Protein AF-A0A1V5AXB3-F1 (afdb_monomer)

Foldseek 3Di:
DKDFQQVQAFLPCQLCVFDPPNQWDWDAPPQKIKIKGHDDPDPDCNSCVRGPRNRMDDDDDDPPDDIDMDMFGFAAAPPPGDGAGGPSNLVVVVVVDDPVVLQDPVGDRLSSHHPVVSVVVVVVVVCCVVPVPCPPPDVVSVVVVVCVVVVPDPVNVVVVVVVVVVVPDDD

Solvent-accessible surface area (backbone atoms only — not comparable to full-atom values): 10290 Å² total; per-residue (Å²): 41,76,46,74,44,76,90,48,51,39,84,80,56,50,37,50,79,57,42,89,82,60,44,45,46,78,49,79,57,100,54,29,39,36,42,36,39,50,88,45,89,56,97,71,58,57,40,38,76,49,34,93,64,61,23,40,43,84,43,80,83,62,92,80,67,77,69,50,73,51,73,43,61,39,45,54,15,80,83,81,56,51,59,73,45,34,60,60,40,53,52,53,51,59,75,73,47,61,77,72,76,42,39,48,101,82,70,46,59,55,82,58,39,38,76,65,60,51,51,51,54,51,51,53,53,52,45,58,69,74,45,68,69,81,49,90,82,39,66,66,60,56,49,52,52,55,35,56,77,66,69,61,54,75,83,63,51,59,59,54,53,54,52,51,64,73,64,69,71,86,127

Sequence (171 aa):
MIRVDTSLCLGCQSCFNVCPGQNIIRNETDGRITVHWKRCKEECDLCVKMCPAGAITLVPWDEIEPEWEISFDLVACKICGSRYATEPMLKKIESSLPAEIQKDSTGLEWIRICPVCRRNIEAESLAKLILPGRRKNDWRCSWHFLAGKRGLYPGRMRLLYNLIIFAGMRI

pLDDT: mean 80.24, std 18.25, range [38.56, 96.5]

Mean predicted aligned error: 12.8 Å

Secondary structure (DSSP, 8-state):
-EEE-TTT----SHHHHT-TT--EEEEEETTEEEEEE----S---HHHHT-TT--EEE----SSPPPEEEEEEEEEPTTT--EEEEHHHHHHHHHHS-TTTSB-TT--BGGGS-HHHHHHHHHHHHHHHHS----TT-HHHHHHHHHHHTT--HHHHHHHHHHHHHTT---

Radius of gyration: 29.69 Å; Cα contacts (8 Å, |Δi|>4): 190; chains: 1; bounding box: 56×32×87 Å

Nearest PDB structures (foldseek):
  7z0t-assembly1_F  TM=8.365E-01  e=2.243E-09  Escherichia coli K-12
  7z0s-assembly1_F  TM=8.188E-01  e=1.712E-08  Escherichia coli K-12

Structure (mmCIF, N/CA/C/O backbone):
data_AF-A0A1V5AXB3-F1
#
_entry.id   AF-A0A1V5AXB3-F1
#
loop_
_atom_site.group_PDB
_atom_site.id
_atom_site.type_symbol
_atom_site.label_atom_id
_atom_site.label_alt_id
_atom_site.label_comp_id
_atom_site.label_asym_id
_atom_site.label_entity_id
_atom_site.label_seq_id
_atom_site.pdbx_PDB_ins_code
_atom_site.Cartn_x
_atom_site.Cartn_y
_atom_site.Cartn_z
_atom_site.occupancy
_atom_site.B_iso_or_equiv
_atom_site.auth_seq_id
_atom_site.auth_comp_id
_atom_site.auth_asym_id
_atom_site.auth_atom_id
_atom_site.pdbx_PDB_model_num
ATOM 1 N N . MET A 1 1 ? 15.364 -5.842 -17.925 1.00 85.81 1 MET A N 1
ATOM 2 C CA . MET A 1 1 ? 14.675 -4.551 -17.687 1.00 85.81 1 MET A CA 1
ATOM 3 C C . MET A 1 1 ? 13.241 -4.821 -17.251 1.00 85.81 1 MET A C 1
ATOM 5 O O . MET A 1 1 ? 12.746 -5.912 -17.501 1.00 85.81 1 MET A O 1
ATOM 9 N N . ILE A 1 2 ? 12.581 -3.874 -16.584 1.00 89.44 2 ILE A N 1
ATOM 10 C CA . ILE A 1 2 ? 11.186 -4.024 -16.153 1.00 89.44 2 ILE A CA 1
ATOM 11 C C . ILE A 1 2 ? 10.257 -3.137 -16.977 1.00 89.44 2 ILE A C 1
ATOM 13 O O . ILE A 1 2 ? 10.604 -2.000 -17.284 1.00 89.44 2 ILE A O 1
ATOM 17 N N . ARG A 1 3 ? 9.071 -3.652 -17.294 1.00 91.50 3 ARG A N 1
ATOM 18 C CA . ARG A 1 3 ? 7.955 -2.890 -17.856 1.00 91.50 3 ARG A CA 1
ATOM 19 C C . ARG A 1 3 ? 6.794 -2.919 -16.874 1.00 91.50 3 ARG A C 1
ATOM 21 O O . ARG A 1 3 ? 6.480 -3.978 -16.323 1.00 91.50 3 ARG A O 1
ATOM 28 N N . VAL A 1 4 ? 6.182 -1.762 -16.646 1.00 93.38 4 VAL A N 1
ATOM 29 C CA . VAL A 1 4 ? 5.113 -1.588 -15.659 1.00 93.38 4 VAL A CA 1
ATOM 30 C C . VAL A 1 4 ? 3.797 -1.304 -16.368 1.00 93.38 4 VAL A C 1
ATOM 32 O O . VAL A 1 4 ? 3.681 -0.341 -17.116 1.00 93.38 4 VAL A O 1
ATOM 35 N N . ASP A 1 5 ? 2.789 -2.124 -16.096 1.00 95.00 5 ASP A N 1
ATOM 36 C CA . ASP A 1 5 ? 1.406 -1.839 -16.448 1.00 95.00 5 ASP A CA 1
ATOM 37 C C . ASP A 1 5 ? 0.783 -0.950 -15.363 1.00 95.00 5 ASP A C 1
ATOM 39 O O . ASP A 1 5 ? 0.506 -1.374 -14.234 1.00 95.00 5 ASP A O 1
ATOM 43 N N . THR A 1 6 ? 0.577 0.317 -15.709 1.00 92.50 6 THR A N 1
ATOM 44 C CA . THR A 1 6 ? 0.017 1.331 -14.810 1.00 92.50 6 THR A CA 1
ATOM 45 C C . THR A 1 6 ? -1.432 1.044 -14.423 1.00 92.50 6 THR A C 1
ATOM 47 O O . THR A 1 6 ? -1.855 1.461 -13.346 1.00 92.50 6 THR A O 1
ATOM 50 N N . SER A 1 7 ? -2.181 0.298 -15.240 1.00 93.50 7 SER A N 1
ATOM 51 C CA . SER A 1 7 ? -3.592 -0.014 -14.988 1.00 93.50 7 SER A CA 1
ATOM 52 C C . SER A 1 7 ? -3.786 -1.078 -13.904 1.00 93.50 7 SER A C 1
ATOM 54 O O . SER A 1 7 ? -4.769 -1.046 -13.163 1.00 93.50 7 SER A O 1
ATOM 56 N N . LEU A 1 8 ? -2.824 -1.996 -13.771 1.00 95.44 8 LEU A N 1
ATOM 57 C CA . LEU A 1 8 ? -2.852 -3.080 -12.786 1.00 95.44 8 LEU A CA 1
ATOM 58 C C . LEU A 1 8 ? -2.159 -2.705 -11.472 1.00 95.44 8 LEU A C 1
ATOM 60 O O . LEU A 1 8 ? -2.345 -3.368 -10.448 1.00 95.44 8 LEU A O 1
ATOM 64 N N . CYS A 1 9 ? -1.323 -1.668 -11.476 1.00 95.69 9 CYS A N 1
ATOM 65 C CA . CYS A 1 9 ? -0.523 -1.307 -10.317 1.00 95.69 9 CYS A CA 1
ATOM 66 C C . CYS A 1 9 ? -1.397 -0.861 -9.130 1.00 95.69 9 CYS A C 1
ATOM 68 O O . CYS A 1 9 ? -2.232 0.032 -9.237 1.00 95.69 9 CYS A O 1
ATOM 70 N N . LEU A 1 10 ? -1.168 -1.465 -7.957 1.00 95.50 10 LEU A N 1
ATOM 71 C CA . LEU A 1 10 ? -1.910 -1.136 -6.731 1.00 95.50 10 LEU A CA 1
ATOM 72 C C . LEU A 1 10 ? -1.258 -0.021 -5.902 1.00 95.50 10 LEU A C 1
ATOM 74 O O . LEU A 1 10 ? -1.873 0.468 -4.962 1.00 95.50 10 LEU A O 1
ATOM 78 N N . GLY A 1 11 ? 0.010 0.322 -6.151 1.00 94.19 11 GLY A N 1
ATOM 79 C CA . GLY A 1 11 ? 0.769 1.229 -5.275 1.00 94.19 11 GLY A CA 1
ATOM 80 C C . GLY A 1 11 ? 1.126 0.641 -3.895 1.00 94.19 11 GLY A C 1
ATOM 81 O O . GLY A 1 11 ? 1.365 1.384 -2.948 1.00 94.19 11 GLY A O 1
ATOM 82 N N . CYS A 1 12 ? 1.180 -0.692 -3.767 1.00 92.94 12 CYS A N 1
ATOM 83 C CA . CYS A 1 12 ? 1.325 -1.425 -2.495 1.00 92.94 12 CYS A CA 1
ATOM 84 C C . CYS A 1 12 ? 2.755 -1.525 -1.914 1.00 92.94 12 CYS A C 1
ATOM 86 O O . CYS A 1 12 ? 2.949 -2.195 -0.906 1.00 92.94 12 CYS A O 1
ATOM 88 N N . GLN A 1 13 ? 3.763 -0.899 -2.536 1.00 93.75 13 GLN A N 1
ATOM 89 C CA . GLN A 1 13 ? 5.176 -0.901 -2.099 1.00 93.75 13 GLN A CA 1
ATOM 90 C C . GLN A 1 13 ? 5.918 -2.260 -2.146 1.00 93.75 13 GLN A C 1
ATOM 92 O O . GLN A 1 13 ? 7.130 -2.286 -1.947 1.00 93.75 13 GLN A O 1
ATOM 97 N N . SER A 1 14 ? 5.275 -3.380 -2.499 1.00 95.31 14 SER A N 1
ATOM 98 C CA . SER A 1 14 ? 5.934 -4.701 -2.511 1.00 95.31 14 SER A CA 1
ATOM 99 C C . SER A 1 14 ? 7.216 -4.749 -3.347 1.00 95.31 14 SER A C 1
ATOM 101 O O . SER A 1 14 ? 8.222 -5.275 -2.885 1.00 95.31 14 SER A O 1
ATOM 103 N N . CYS A 1 15 ? 7.212 -4.160 -4.548 1.00 95.31 15 CYS A N 1
ATOM 104 C CA . CYS A 1 15 ? 8.389 -4.131 -5.420 1.00 95.31 15 CYS A CA 1
ATOM 105 C C . CYS A 1 15 ? 9.532 -3.271 -4.855 1.00 95.31 15 CYS A C 1
ATOM 107 O O . CYS A 1 15 ? 10.690 -3.666 -4.949 1.00 95.31 15 CYS A O 1
ATOM 109 N N . PHE A 1 16 ? 9.206 -2.134 -4.232 1.00 95.56 16 PHE A N 1
ATOM 110 C CA . PHE A 1 16 ? 10.175 -1.239 -3.598 1.00 95.56 16 PHE A CA 1
ATOM 111 C C . PHE A 1 16 ? 10.945 -1.953 -2.480 1.00 95.56 16 PHE A C 1
ATOM 113 O O . PHE A 1 16 ? 12.169 -1.891 -2.445 1.00 95.56 16 PHE A O 1
ATOM 120 N N . ASN A 1 17 ? 10.240 -2.697 -1.622 1.00 95.69 17 ASN A N 1
ATOM 121 C CA . ASN A 1 17 ? 10.842 -3.369 -0.466 1.00 95.69 17 ASN A CA 1
ATOM 122 C C . ASN A 1 17 ? 11.823 -4.492 -0.835 1.00 95.69 17 ASN A C 1
ATOM 124 O O . ASN A 1 17 ? 12.647 -4.868 -0.006 1.00 95.69 17 ASN A O 1
ATOM 128 N N . VAL A 1 18 ? 11.723 -5.052 -2.043 1.00 95.25 18 VAL A N 1
ATOM 129 C CA . VAL A 1 18 ? 12.531 -6.209 -2.466 1.00 95.25 18 VAL A CA 1
ATOM 130 C C . VAL A 1 18 ? 13.593 -5.868 -3.504 1.00 95.25 18 VAL A C 1
ATOM 132 O O . VAL A 1 18 ? 14.280 -6.768 -3.972 1.00 95.25 18 VAL A O 1
ATOM 135 N N . CYS A 1 19 ? 13.724 -4.600 -3.902 1.00 94.62 19 CYS A N 1
ATOM 136 C CA . CYS A 1 19 ? 14.689 -4.190 -4.917 1.00 94.62 19 CYS A CA 1
ATOM 137 C C . CYS A 1 19 ? 16.092 -4.022 -4.297 1.00 94.62 19 CYS A C 1
ATOM 139 O O . CYS A 1 19 ? 16.308 -3.042 -3.581 1.00 94.62 19 CYS A O 1
ATOM 141 N N . PRO A 1 20 ? 17.066 -4.910 -4.588 1.00 91.75 20 PRO A N 1
ATOM 142 C CA . PRO A 1 20 ? 18.413 -4.796 -4.025 1.00 91.75 20 PRO A CA 1
ATOM 143 C C . PRO A 1 20 ? 19.162 -3.576 -4.577 1.00 91.75 20 PRO A C 1
ATOM 145 O O . PRO A 1 20 ? 19.845 -2.886 -3.829 1.00 91.75 20 PRO A O 1
ATOM 148 N N . GLY A 1 21 ? 18.978 -3.271 -5.866 1.00 90.94 21 GLY A N 1
ATOM 149 C CA . GLY A 1 21 ? 19.603 -2.128 -6.535 1.00 90.94 21 GLY A CA 1
ATOM 150 C C . GLY A 1 21 ? 18.932 -0.777 -6.268 1.00 90.94 21 GLY A C 1
ATOM 151 O O . GLY A 1 21 ? 19.348 0.217 -6.851 1.00 90.94 21 GLY A O 1
ATOM 152 N N . GLN A 1 22 ? 17.877 -0.720 -5.440 1.00 92.00 22 GLN A N 1
ATOM 153 C CA . GLN A 1 22 ? 17.155 0.518 -5.090 1.00 92.00 22 GLN A CA 1
ATOM 154 C C . GLN A 1 22 ? 16.716 1.366 -6.306 1.00 92.00 22 GLN A C 1
ATOM 156 O O . GLN A 1 22 ? 16.589 2.588 -6.234 1.00 92.00 22 GLN A O 1
ATOM 161 N N . ASN A 1 23 ? 16.434 0.708 -7.435 1.00 93.44 23 ASN A N 1
ATOM 162 C CA . ASN A 1 23 ? 15.999 1.355 -8.678 1.00 93.44 23 ASN A CA 1
ATOM 163 C C . ASN A 1 23 ? 14.523 1.786 -8.647 1.00 93.44 23 ASN A C 1
ATOM 165 O O . ASN A 1 23 ? 14.036 2.427 -9.573 1.00 93.44 23 ASN A O 1
ATOM 169 N N . ILE A 1 24 ? 13.798 1.440 -7.587 1.00 94.69 24 ILE A N 1
ATOM 170 C CA . ILE A 1 24 ? 12.400 1.814 -7.389 1.00 94.69 24 ILE A CA 1
ATOM 171 C C . ILE A 1 24 ? 12.379 2.866 -6.291 1.00 94.69 24 ILE A C 1
ATOM 173 O O . ILE A 1 24 ? 12.891 2.628 -5.201 1.00 94.69 24 ILE A O 1
ATOM 177 N N . ILE A 1 25 ? 11.794 4.024 -6.574 1.00 95.06 25 ILE A N 1
ATOM 178 C CA . ILE A 1 25 ? 11.672 5.134 -5.633 1.00 95.06 25 ILE A CA 1
ATOM 179 C C . ILE A 1 25 ? 10.199 5.310 -5.311 1.00 95.06 25 ILE A C 1
ATOM 181 O O . ILE A 1 25 ? 9.370 5.431 -6.210 1.00 95.06 25 ILE A O 1
ATOM 185 N N . ARG A 1 26 ? 9.875 5.332 -4.020 1.00 94.38 26 ARG A N 1
ATOM 186 C CA . ARG A 1 26 ? 8.532 5.622 -3.529 1.00 94.38 26 ARG A CA 1
ATOM 187 C C . ARG A 1 26 ? 8.584 6.873 -2.669 1.00 94.38 26 ARG A C 1
ATOM 189 O O . ARG A 1 26 ? 9.265 6.878 -1.650 1.00 94.38 26 ARG A O 1
ATOM 196 N N . ASN A 1 27 ? 7.804 7.875 -3.046 1.00 95.19 27 ASN A N 1
ATOM 197 C CA . ASN A 1 27 ? 7.621 9.099 -2.277 1.00 95.19 27 ASN A CA 1
ATOM 198 C C . ASN A 1 27 ? 6.171 9.198 -1.815 1.00 95.19 27 ASN A C 1
ATOM 200 O O . ASN A 1 27 ? 5.255 8.839 -2.553 1.00 95.19 27 ASN A O 1
ATOM 204 N N . GLU A 1 28 ? 5.966 9.674 -0.593 1.00 94.00 28 GLU A N 1
ATOM 205 C CA . GLU A 1 28 ? 4.640 9.916 -0.034 1.00 94.00 28 GLU A CA 1
ATOM 206 C C . GLU A 1 28 ? 4.578 11.351 0.480 1.00 94.00 28 GLU A C 1
ATOM 208 O O . GLU A 1 28 ? 5.232 11.697 1.462 1.00 94.00 28 GLU A O 1
ATOM 213 N N . THR A 1 2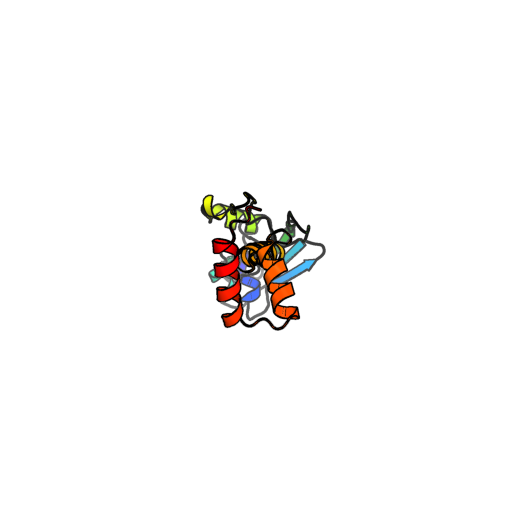9 ? 3.830 12.194 -0.226 1.00 93.12 29 THR A N 1
ATOM 214 C CA . THR A 1 29 ? 3.736 13.637 0.027 1.00 93.12 29 THR A CA 1
ATOM 215 C C . THR A 1 29 ? 2.284 14.072 -0.073 1.00 93.12 29 THR A C 1
ATOM 217 O O . THR A 1 29 ? 1.575 13.667 -0.992 1.00 93.12 29 THR A O 1
ATOM 220 N N . ASP A 1 30 ? 1.820 14.870 0.889 1.00 90.25 30 ASP A N 1
ATOM 221 C CA . ASP A 1 30 ? 0.473 15.463 0.920 1.00 90.25 30 ASP A CA 1
ATOM 222 C C . ASP A 1 30 ? -0.697 14.475 0.783 1.00 90.25 30 ASP A C 1
ATOM 224 O O . ASP A 1 30 ? -1.811 14.835 0.401 1.00 90.25 30 ASP A O 1
ATOM 228 N N . GLY A 1 31 ? -0.487 13.210 1.159 1.00 90.62 31 GLY A N 1
ATOM 229 C CA . GLY A 1 31 ? -1.512 12.181 1.012 1.00 90.62 31 GLY A CA 1
ATOM 230 C C . GLY A 1 31 ? -1.574 11.542 -0.370 1.00 90.62 31 GLY A C 1
ATOM 231 O O . GLY A 1 31 ? -2.577 10.915 -0.703 1.00 90.62 31 GLY A O 1
ATOM 232 N N . ARG A 1 32 ? -0.520 11.695 -1.163 1.00 93.81 32 ARG A N 1
ATOM 233 C CA . ARG A 1 32 ? -0.342 11.040 -2.449 1.00 93.81 32 ARG A CA 1
ATOM 234 C C . ARG A 1 32 ? 0.915 10.187 -2.402 1.00 93.81 32 ARG A C 1
ATOM 236 O O . ARG A 1 32 ? 1.917 10.587 -1.813 1.00 93.81 32 ARG A O 1
ATOM 243 N N . ILE A 1 33 ? 0.860 9.017 -3.021 1.00 94.69 33 ILE A N 1
ATOM 244 C CA . ILE A 1 33 ? 2.027 8.162 -3.231 1.00 94.69 33 ILE A CA 1
ATOM 245 C C . ILE A 1 33 ? 2.440 8.281 -4.685 1.00 94.69 33 ILE A C 1
ATOM 247 O O . ILE A 1 33 ? 1.619 8.034 -5.563 1.00 94.69 33 ILE A O 1
ATOM 251 N N . THR A 1 34 ? 3.714 8.555 -4.930 1.00 95.38 34 THR A N 1
ATOM 252 C CA . THR A 1 34 ? 4.328 8.453 -6.254 1.00 95.38 34 THR A CA 1
ATOM 253 C C . THR A 1 34 ? 5.337 7.317 -6.249 1.00 95.38 34 THR A C 1
ATOM 255 O O . THR A 1 34 ? 6.153 7.205 -5.331 1.00 95.38 34 THR A O 1
ATOM 258 N N . VAL A 1 35 ? 5.273 6.458 -7.264 1.00 95.62 35 VAL A N 1
ATOM 259 C CA . VAL A 1 35 ? 6.230 5.373 -7.481 1.00 95.62 35 VAL A CA 1
ATOM 260 C C . VAL A 1 35 ? 6.904 5.588 -8.824 1.00 95.62 35 VAL A C 1
ATOM 262 O O . VAL A 1 35 ? 6.230 5.696 -9.845 1.00 95.62 35 VAL A O 1
ATOM 265 N N . HIS A 1 36 ? 8.229 5.640 -8.797 1.00 95.19 36 HIS A N 1
ATOM 266 C CA . HIS A 1 36 ? 9.080 5.846 -9.955 1.00 95.19 36 HIS A CA 1
ATOM 267 C C . HIS A 1 36 ? 10.030 4.656 -10.114 1.00 95.19 36 HIS A C 1
ATOM 269 O O . HIS A 1 36 ? 10.775 4.316 -9.190 1.00 95.19 36 HIS A O 1
ATOM 275 N N . TRP A 1 37 ? 10.023 4.028 -11.285 1.00 94.12 37 TRP A N 1
ATOM 276 C CA . TRP A 1 37 ? 10.899 2.914 -11.633 1.00 94.12 37 TRP A CA 1
ATOM 277 C C . TRP A 1 37 ? 11.995 3.403 -12.574 1.00 94.12 37 TRP A C 1
ATOM 279 O O . TRP A 1 37 ? 11.757 3.627 -13.761 1.00 94.12 37 TRP A O 1
ATOM 289 N N . LYS A 1 38 ? 13.206 3.533 -12.029 1.00 92.12 38 LYS A N 1
ATOM 290 C CA . LYS A 1 38 ? 14.410 3.835 -12.801 1.00 92.12 38 LYS A CA 1
ATOM 291 C C . LYS A 1 38 ? 14.806 2.661 -13.680 1.00 92.12 38 LYS A C 1
ATOM 293 O O . LYS A 1 38 ? 14.471 1.501 -13.412 1.00 92.12 38 LYS A O 1
ATOM 298 N N . ARG A 1 39 ? 15.613 2.957 -14.695 1.00 87.94 39 ARG A N 1
ATOM 299 C CA . ARG A 1 39 ? 16.167 1.936 -15.589 1.00 87.94 39 ARG A CA 1
ATOM 300 C C . ARG A 1 39 ? 17.042 0.940 -14.826 1.00 87.94 39 ARG A C 1
ATOM 302 O O . ARG A 1 39 ? 18.133 1.264 -14.367 1.00 87.94 39 ARG A O 1
ATOM 309 N N . CYS A 1 40 ? 16.576 -0.303 -14.749 1.00 87.31 40 CYS A N 1
ATOM 310 C CA . CYS A 1 40 ? 17.290 -1.409 -14.118 1.00 87.31 40 CYS A CA 1
ATOM 311 C C . CYS A 1 40 ? 17.968 -2.294 -15.180 1.00 87.31 40 CYS A C 1
ATOM 313 O O . CYS A 1 40 ? 17.277 -2.926 -15.989 1.00 87.31 40 CYS A O 1
ATOM 315 N N . LYS A 1 41 ? 19.310 -2.326 -15.172 1.00 83.00 41 LYS A N 1
ATOM 316 C CA . LYS A 1 41 ? 20.152 -3.149 -16.070 1.00 83.00 41 LYS A CA 1
ATOM 317 C C . LYS A 1 41 ? 20.311 -4.599 -15.607 1.00 83.00 41 LYS A C 1
ATOM 319 O O . LYS A 1 41 ? 20.822 -5.421 -16.355 1.00 83.00 41 LYS A O 1
ATOM 324 N N . GLU A 1 42 ? 19.894 -4.905 -14.385 1.00 83.75 42 GLU A N 1
ATOM 325 C CA . GLU A 1 42 ? 20.042 -6.233 -13.797 1.00 83.75 42 GLU A CA 1
ATOM 326 C C . GLU A 1 42 ? 19.002 -7.212 -14.359 1.00 83.75 42 GLU A C 1
ATOM 328 O O . GLU A 1 42 ? 17.832 -6.869 -14.563 1.00 83.75 42 GLU A O 1
ATOM 333 N N . GLU A 1 43 ? 19.412 -8.466 -14.542 1.00 82.94 43 GLU A N 1
ATOM 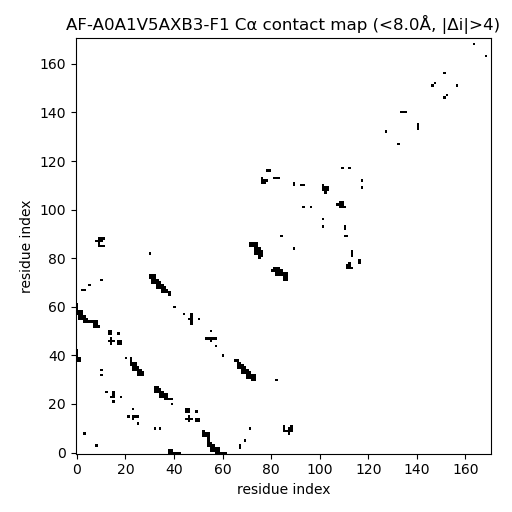334 C CA . GLU A 1 43 ? 18.526 -9.595 -14.847 1.00 82.94 43 GLU A CA 1
ATOM 335 C C . GLU A 1 43 ? 17.915 -10.160 -13.552 1.00 82.94 43 GLU A C 1
ATOM 337 O O . GLU A 1 43 ? 18.107 -11.315 -13.183 1.00 82.94 43 GLU A O 1
ATOM 342 N N . CYS A 1 44 ? 17.201 -9.305 -12.818 1.00 91.25 44 CYS A N 1
ATOM 343 C CA . CYS A 1 44 ? 16.570 -9.626 -11.539 1.00 91.25 44 CYS A CA 1
ATOM 344 C C . CYS A 1 44 ? 15.041 -9.623 -11.670 1.00 91.25 44 CYS A C 1
ATOM 346 O O . CYS A 1 44 ? 14.456 -8.677 -12.198 1.00 91.25 44 CYS A O 1
ATOM 348 N N . ASP A 1 45 ? 14.376 -10.655 -11.144 1.00 91.94 45 ASP A N 1
ATOM 349 C CA . ASP A 1 45 ? 12.923 -10.850 -11.256 1.00 91.94 45 ASP A CA 1
ATOM 350 C C . ASP A 1 45 ? 12.163 -10.714 -9.922 1.00 91.94 45 ASP A C 1
ATOM 352 O O . ASP A 1 45 ? 10.960 -10.973 -9.850 1.00 91.94 45 ASP A O 1
ATOM 356 N N . LEU A 1 46 ? 12.831 -10.258 -8.855 1.00 94.44 46 LEU A N 1
ATOM 357 C CA . LEU A 1 46 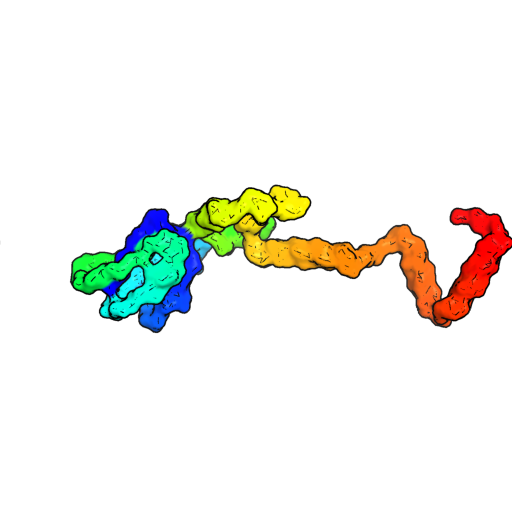? 12.237 -10.153 -7.515 1.00 94.44 46 LEU A CA 1
ATOM 358 C C . LEU A 1 46 ? 10.990 -9.260 -7.490 1.00 94.44 46 LEU A C 1
ATOM 360 O O . LEU A 1 46 ? 9.975 -9.613 -6.891 1.00 94.44 46 LEU A O 1
ATOM 364 N N . CYS A 1 47 ? 11.038 -8.115 -8.173 1.00 94.50 47 CYS A N 1
ATOM 365 C CA . CYS A 1 47 ? 9.901 -7.197 -8.246 1.00 94.50 47 CYS A CA 1
ATOM 366 C C . CYS A 1 47 ? 8.695 -7.796 -8.992 1.00 94.50 47 CYS A C 1
ATOM 368 O O . CYS A 1 47 ? 7.558 -7.501 -8.625 1.00 94.50 47 CYS A O 1
ATOM 370 N N . VAL A 1 48 ? 8.942 -8.657 -9.986 1.00 94.94 48 VAL A N 1
ATOM 371 C CA . VAL A 1 48 ? 7.910 -9.376 -10.745 1.00 94.94 48 VAL A CA 1
ATOM 372 C C . VAL A 1 48 ? 7.246 -10.410 -9.841 1.00 94.94 48 VAL A C 1
ATOM 374 O O . VAL A 1 48 ? 6.030 -10.383 -9.668 1.00 94.94 48 VAL A O 1
ATOM 377 N N . LYS A 1 49 ? 8.046 -11.258 -9.180 1.00 95.50 49 LYS A N 1
ATOM 378 C CA . LYS A 1 49 ? 7.561 -12.309 -8.266 1.00 95.50 49 LYS A CA 1
ATOM 379 C C . LYS A 1 49 ? 6.733 -11.763 -7.104 1.00 95.50 49 LYS A C 1
ATOM 381 O O . LYS A 1 49 ? 5.774 -12.396 -6.677 1.00 95.50 49 LYS A O 1
ATOM 386 N N . MET A 1 50 ? 7.101 -10.592 -6.594 1.00 95.81 50 MET A N 1
ATOM 387 C CA . MET A 1 50 ? 6.457 -9.994 -5.423 1.00 95.81 50 MET A CA 1
ATOM 388 C C . MET A 1 50 ? 5.264 -9.100 -5.757 1.00 95.81 50 MET A C 1
ATOM 390 O O . MET A 1 50 ? 4.656 -8.552 -4.839 1.00 95.81 50 MET A O 1
ATOM 394 N N . CYS A 1 51 ? 4.923 -8.908 -7.035 1.00 96.12 51 CYS A N 1
ATOM 395 C CA . CYS A 1 51 ? 3.795 -8.070 -7.423 1.00 96.12 51 CYS A CA 1
ATOM 396 C C . CYS A 1 51 ? 2.467 -8.843 -7.293 1.00 96.12 51 CYS A C 1
ATOM 398 O O . CYS A 1 51 ? 2.169 -9.677 -8.148 1.00 96.12 51 CYS A O 1
ATOM 400 N N . PRO A 1 52 ? 1.599 -8.538 -6.306 1.00 94.56 52 PRO A N 1
ATOM 401 C CA . PRO A 1 52 ? 0.341 -9.272 -6.123 1.00 94.56 52 PRO A CA 1
ATOM 402 C C . PRO A 1 52 ? -0.686 -9.020 -7.239 1.00 94.56 52 PRO A C 1
ATOM 404 O O . PRO A 1 52 ? -1.659 -9.760 -7.366 1.00 94.56 52 PRO A O 1
ATOM 407 N N . ALA A 1 53 ? -0.503 -7.958 -8.026 1.00 94.94 53 ALA A N 1
ATOM 408 C CA . ALA A 1 53 ? -1.371 -7.625 -9.152 1.00 94.94 53 ALA A CA 1
ATOM 409 C C . ALA A 1 53 ? -0.834 -8.093 -10.511 1.00 94.94 53 ALA A C 1
ATOM 411 O O . ALA A 1 53 ? -1.549 -7.972 -11.498 1.00 94.94 53 ALA A O 1
ATOM 412 N N . GLY A 1 54 ? 0.408 -8.590 -10.582 1.00 95.25 54 GLY A N 1
ATOM 413 C CA . GLY A 1 54 ? 1.042 -8.923 -11.862 1.00 95.25 54 GLY A CA 1
ATOM 414 C C . GLY A 1 54 ? 1.319 -7.708 -12.758 1.00 95.25 54 GLY A C 1
ATOM 415 O O . GLY A 1 54 ? 1.423 -7.850 -13.968 1.00 95.25 54 GLY A O 1
ATOM 416 N N . ALA A 1 55 ? 1.443 -6.512 -12.179 1.00 96.50 55 ALA A N 1
ATOM 417 C CA . ALA A 1 55 ? 1.628 -5.259 -12.915 1.00 96.50 55 ALA A CA 1
ATOM 418 C C . ALA A 1 55 ? 3.048 -5.056 -13.476 1.00 96.50 55 ALA A C 1
ATOM 420 O O . ALA A 1 55 ? 3.291 -4.080 -14.173 1.00 96.50 55 ALA A O 1
ATOM 421 N N . ILE A 1 56 ? 4.013 -5.912 -13.132 1.00 94.69 56 ILE A N 1
ATOM 422 C CA . ILE A 1 56 ? 5.419 -5.754 -13.526 1.00 94.69 56 ILE A CA 1
ATOM 423 C C . ILE A 1 56 ? 5.829 -6.976 -14.337 1.00 94.69 56 ILE A C 1
ATOM 425 O O . ILE A 1 56 ? 5.611 -8.104 -13.903 1.00 94.69 56 ILE A O 1
ATOM 429 N N . THR A 1 57 ? 6.457 -6.751 -15.488 1.00 93.44 57 THR A N 1
ATOM 430 C CA . THR A 1 57 ? 6.978 -7.804 -16.369 1.00 93.44 57 THR A CA 1
ATOM 431 C C . THR A 1 57 ? 8.461 -7.593 -16.645 1.00 93.44 57 THR A C 1
ATOM 433 O O . THR A 1 57 ? 8.941 -6.458 -16.680 1.00 93.44 57 THR A O 1
ATOM 436 N N . LEU A 1 58 ? 9.202 -8.690 -16.813 1.00 91.81 58 LEU A N 1
ATOM 437 C CA . LEU A 1 58 ? 10.609 -8.646 -17.202 1.00 91.81 58 LEU A CA 1
ATOM 438 C C . LEU A 1 58 ? 10.700 -8.640 -18.732 1.00 91.81 58 LEU A C 1
ATOM 440 O O . LEU A 1 58 ? 10.124 -9.501 -19.393 1.00 91.81 58 LEU A O 1
ATOM 444 N N . VAL A 1 59 ? 11.429 -7.675 -19.281 1.00 89.56 59 VAL A N 1
ATOM 445 C CA . VAL A 1 59 ? 11.662 -7.512 -20.720 1.00 89.56 59 VAL A CA 1
ATOM 446 C C . VAL A 1 59 ? 13.167 -7.429 -21.016 1.00 89.56 59 VAL A C 1
ATOM 448 O O . VAL A 1 59 ? 13.941 -7.024 -20.130 1.00 89.56 59 VAL A O 1
ATOM 451 N N . PRO A 1 60 ? 13.607 -7.804 -22.236 1.00 88.56 60 PRO A N 1
ATOM 452 C CA . PRO A 1 60 ? 14.986 -7.610 -22.681 1.00 88.56 60 PRO A CA 1
ATOM 453 C C . PRO A 1 60 ? 15.432 -6.154 -22.528 1.00 88.56 60 PRO A C 1
ATOM 455 O O . PRO A 1 60 ? 14.605 -5.244 -22.528 1.00 88.56 60 PRO A O 1
ATOM 458 N N . TRP A 1 61 ? 16.734 -5.927 -22.356 1.00 86.31 61 TRP A N 1
ATOM 459 C CA . TRP A 1 61 ? 17.262 -4.567 -22.271 1.00 86.31 61 TRP A CA 1
ATOM 460 C C . TRP A 1 61 ? 17.082 -3.838 -23.608 1.00 86.31 61 TRP A C 1
ATOM 462 O O . TRP A 1 61 ? 17.507 -4.339 -24.646 1.00 86.31 61 TRP A O 1
ATOM 472 N N . ASP A 1 62 ? 16.485 -2.651 -23.552 1.00 84.56 62 ASP A N 1
ATOM 473 C CA . ASP A 1 62 ? 16.329 -1.738 -24.682 1.00 84.56 62 ASP A CA 1
ATOM 474 C C . ASP A 1 62 ? 16.767 -0.340 -24.229 1.00 84.56 62 ASP A C 1
ATOM 476 O O . ASP A 1 62 ? 16.441 0.094 -23.119 1.00 84.56 62 ASP A O 1
ATOM 480 N N . GLU A 1 63 ? 17.534 0.359 -25.066 1.00 81.31 63 GLU A N 1
ATOM 481 C CA . GLU A 1 63 ? 18.000 1.719 -24.802 1.00 81.31 63 GLU A CA 1
ATOM 482 C C . GLU A 1 63 ? 16.877 2.764 -24.898 1.00 81.31 63 GLU A C 1
ATOM 484 O O . GLU A 1 63 ? 16.968 3.800 -24.234 1.00 81.31 63 GLU A O 1
ATOM 489 N N . ILE A 1 64 ? 15.798 2.456 -25.617 1.00 85.00 64 ILE A N 1
ATOM 490 C CA . ILE A 1 64 ? 14.715 3.385 -25.961 1.00 85.00 64 ILE A CA 1
ATOM 491 C C . ILE A 1 64 ? 13.604 3.411 -24.897 1.00 85.00 64 ILE A C 1
ATOM 493 O O . ILE A 1 64 ? 12.899 4.412 -24.772 1.00 85.00 64 ILE A O 1
ATOM 497 N N . GLU A 1 65 ? 13.443 2.343 -24.111 1.00 79.12 65 GLU A N 1
ATOM 498 C CA . GLU A 1 65 ? 12.331 2.231 -23.157 1.00 79.12 65 GLU A CA 1
ATOM 499 C C . GLU A 1 65 ? 12.393 3.329 -22.069 1.00 79.12 65 GLU A C 1
ATOM 501 O O . GLU A 1 65 ? 13.455 3.543 -21.464 1.00 79.12 65 GLU A O 1
ATOM 506 N N . PRO A 1 66 ? 11.267 4.022 -21.798 1.00 86.06 66 PRO A N 1
ATOM 507 C CA . PRO A 1 66 ? 11.214 5.087 -20.805 1.00 86.06 66 PRO A CA 1
ATOM 508 C C . PRO A 1 66 ? 11.238 4.562 -19.362 1.00 86.06 66 PRO A C 1
ATOM 510 O O . PRO A 1 66 ? 10.952 3.396 -19.078 1.00 86.06 66 PRO A O 1
ATOM 513 N N . GLU A 1 67 ? 11.544 5.463 -18.427 1.00 90.56 67 GLU A N 1
ATOM 514 C CA . GLU A 1 67 ? 11.274 5.251 -17.002 1.00 90.56 67 GLU A CA 1
ATOM 515 C C . GLU A 1 67 ? 9.769 5.368 -16.731 1.00 90.56 67 GLU A C 1
ATOM 517 O O . GLU A 1 67 ? 9.061 6.131 -17.392 1.00 90.56 67 GLU A O 1
ATOM 522 N N . TRP A 1 68 ? 9.271 4.592 -15.768 1.00 92.19 68 TRP A N 1
ATOM 523 C CA . TRP A 1 68 ? 7.845 4.553 -15.443 1.00 92.19 68 TRP A CA 1
ATOM 524 C C . TRP A 1 68 ? 7.578 5.354 -14.177 1.00 92.19 68 TRP A C 1
ATOM 526 O O . TRP A 1 68 ? 8.272 5.180 -13.176 1.00 92.19 68 TRP A O 1
ATOM 536 N N . GLU A 1 69 ? 6.528 6.170 -14.185 1.00 94.62 69 GLU A N 1
ATOM 537 C CA . GLU A 1 69 ? 6.058 6.888 -13.004 1.00 94.62 69 GLU A CA 1
ATOM 538 C C . GLU A 1 69 ? 4.538 6.784 -12.891 1.00 94.62 69 GLU A C 1
ATOM 540 O O . GLU A 1 69 ? 3.808 6.946 -13.869 1.00 94.62 69 GLU A O 1
ATOM 545 N N . ILE A 1 70 ? 4.053 6.514 -11.682 1.00 95.00 70 ILE A N 1
ATOM 546 C CA . ILE A 1 70 ? 2.627 6.531 -11.367 1.00 95.00 70 ILE A CA 1
ATOM 547 C C . ILE A 1 70 ? 2.394 7.208 -10.027 1.00 95.00 70 ILE A C 1
ATOM 549 O O . ILE A 1 70 ? 3.202 7.086 -9.106 1.00 95.00 70 ILE A O 1
ATOM 553 N N . SER A 1 71 ? 1.253 7.878 -9.897 1.00 95.50 71 SER A N 1
ATOM 554 C CA . SER A 1 71 ? 0.836 8.487 -8.642 1.00 95.50 71 SER A CA 1
ATOM 555 C C . SER A 1 71 ? -0.581 8.072 -8.251 1.00 95.50 71 SER A C 1
ATOM 557 O O . SER A 1 71 ? -1.464 7.955 -9.098 1.00 95.50 71 SER A O 1
ATOM 559 N N . PHE A 1 72 ? -0.793 7.859 -6.954 1.00 95.38 72 PHE A N 1
ATOM 560 C CA . PHE A 1 72 ? -2.049 7.409 -6.363 1.00 95.38 72 PHE A CA 1
ATOM 561 C C . PHE A 1 72 ? -2.452 8.301 -5.199 1.00 95.38 72 PHE A C 1
ATOM 563 O O . PHE A 1 72 ? -1.635 8.577 -4.319 1.00 95.38 72 PHE A O 1
ATOM 570 N N . ASP A 1 73 ? -3.728 8.664 -5.143 1.00 95.19 73 ASP A N 1
ATOM 571 C CA . ASP A 1 73 ? -4.295 9.338 -3.980 1.00 95.19 73 ASP A CA 1
ATOM 572 C C . ASP A 1 73 ? -4.582 8.336 -2.858 1.00 95.19 73 ASP A C 1
ATOM 574 O O . ASP A 1 73 ? -5.060 7.215 -3.084 1.00 95.19 73 ASP A O 1
ATOM 578 N N . LEU A 1 74 ? -4.281 8.745 -1.627 1.00 95.25 74 LEU A N 1
ATOM 579 C CA . LEU A 1 74 ? -4.564 7.954 -0.442 1.00 95.25 74 LEU A CA 1
ATOM 580 C C . LEU A 1 74 ? -5.962 8.237 0.100 1.00 95.25 74 LEU A C 1
ATOM 582 O O . LEU A 1 74 ? -6.383 9.381 0.289 1.00 95.25 74 LEU A O 1
ATOM 586 N N . VAL A 1 75 ? -6.640 7.156 0.459 1.00 95.25 75 VAL A N 1
ATOM 587 C CA . VAL A 1 75 ? -7.959 7.166 1.078 1.00 95.25 75 VAL A CA 1
ATOM 588 C C . VAL A 1 75 ? -7.844 7.519 2.558 1.00 95.25 75 VAL A C 1
ATOM 590 O O . VAL A 1 75 ? -6.988 6.995 3.279 1.00 95.25 75 VAL A O 1
ATOM 593 N N . ALA A 1 76 ? -8.734 8.401 3.014 1.00 95.19 76 ALA A N 1
ATOM 594 C CA . ALA A 1 76 ? -8.852 8.802 4.410 1.00 95.19 76 ALA A CA 1
ATOM 595 C C . ALA A 1 76 ? -9.614 7.757 5.242 1.00 95.19 76 ALA A C 1
ATOM 597 O O . ALA A 1 76 ? -10.608 7.176 4.806 1.00 95.19 76 ALA A O 1
ATOM 598 N N . CYS A 1 77 ? -9.159 7.536 6.472 1.00 94.00 77 CYS A N 1
ATOM 599 C CA . CYS A 1 77 ? -9.838 6.692 7.449 1.00 94.00 77 CYS A CA 1
ATOM 600 C C . CYS A 1 77 ? -11.191 7.294 7.860 1.00 94.00 77 CYS A C 1
ATOM 602 O O . CYS A 1 77 ? -11.244 8.463 8.237 1.00 94.00 77 CYS A O 1
ATOM 604 N N . LYS A 1 78 ? -12.257 6.481 7.908 1.00 90.56 78 LYS A N 1
ATOM 605 C CA . LYS A 1 78 ? -13.597 6.923 8.353 1.00 90.56 78 LYS A CA 1
ATOM 606 C C . LYS A 1 78 ? -13.663 7.395 9.817 1.00 90.56 78 LYS A C 1
ATOM 608 O O . LYS A 1 78 ? -14.615 8.072 10.182 1.00 90.56 78 LYS A O 1
ATOM 613 N N . ILE A 1 79 ? -12.684 7.031 10.651 1.00 91.81 79 ILE A N 1
ATOM 614 C CA . ILE A 1 79 ? -12.667 7.352 12.090 1.00 91.81 79 ILE A CA 1
ATOM 615 C C . ILE A 1 79 ? -11.785 8.566 12.381 1.00 91.81 79 ILE A C 1
ATOM 617 O O . ILE A 1 79 ? -12.252 9.552 12.935 1.00 91.81 79 ILE A O 1
ATOM 621 N N . CYS A 1 80 ? -10.500 8.494 12.029 1.00 94.25 80 CYS A N 1
ATOM 622 C CA . CYS A 1 80 ? -9.526 9.534 12.376 1.00 94.25 80 CYS A CA 1
ATOM 623 C C . CYS A 1 80 ? -9.159 10.468 11.215 1.00 94.25 80 CYS A C 1
ATOM 625 O O . CYS A 1 80 ? -8.394 11.404 11.419 1.00 94.25 80 CYS A O 1
ATOM 627 N N . GLY A 1 81 ? -9.616 10.194 9.989 1.00 93.81 81 GLY A N 1
ATOM 628 C CA . GLY A 1 81 ? -9.258 10.973 8.799 1.00 93.81 81 GLY A CA 1
ATOM 629 C C . GLY A 1 81 ? -7.844 10.735 8.253 1.00 93.81 81 GLY A C 1
ATOM 630 O O . GLY A 1 81 ? -7.510 11.272 7.200 1.00 93.81 81 GLY A O 1
ATOM 631 N N . SER A 1 82 ? -7.007 9.911 8.900 1.00 94.31 82 SER A N 1
ATOM 632 C CA . SER A 1 82 ? -5.642 9.645 8.420 1.00 94.31 82 SER A CA 1
ATOM 633 C C . SER A 1 82 ? -5.650 8.957 7.053 1.00 94.31 82 SER A C 1
ATOM 635 O O . SER A 1 82 ? -6.366 7.967 6.871 1.00 94.31 82 SER A O 1
ATOM 637 N N . ARG A 1 83 ? -4.806 9.415 6.129 1.00 94.75 83 ARG A N 1
ATOM 638 C CA . ARG A 1 83 ? -4.575 8.778 4.827 1.00 94.75 83 ARG A CA 1
ATOM 639 C C . ARG A 1 83 ? -3.659 7.564 4.977 1.00 94.75 83 ARG A C 1
ATOM 641 O O . ARG A 1 83 ? -2.619 7.688 5.610 1.00 94.75 83 ARG A O 1
ATOM 648 N N . TYR A 1 84 ? -4.067 6.394 4.477 1.00 94.12 84 TYR A N 1
ATOM 649 C CA . TYR A 1 84 ? -3.369 5.138 4.823 1.00 94.12 84 TYR A CA 1
ATOM 650 C C . TYR A 1 84 ? -3.233 4.095 3.703 1.00 94.12 84 TYR A C 1
ATOM 652 O O . TYR A 1 84 ? -2.379 3.220 3.807 1.00 94.12 84 TYR A O 1
ATOM 660 N N . ALA A 1 85 ? -4.077 4.124 2.671 1.00 94.38 85 ALA A N 1
ATOM 661 C CA . ALA A 1 85 ? -4.061 3.134 1.592 1.00 94.38 85 ALA A CA 1
ATOM 662 C C . ALA A 1 85 ? -4.517 3.741 0.263 1.00 94.38 85 ALA A C 1
ATOM 664 O O . ALA A 1 85 ? -5.281 4.704 0.257 1.00 94.38 85 ALA A O 1
ATOM 665 N N . THR A 1 86 ? -4.075 3.166 -0.855 1.00 95.69 86 THR A N 1
ATOM 666 C CA . THR A 1 86 ? -4.541 3.532 -2.199 1.00 95.69 86 THR A CA 1
ATOM 667 C C . THR A 1 86 ? -5.893 2.877 -2.498 1.00 95.69 86 THR A C 1
ATOM 669 O O . THR A 1 86 ? -6.176 1.760 -2.056 1.00 95.69 86 THR A O 1
ATOM 672 N N . GLU A 1 87 ? -6.725 3.540 -3.299 1.00 94.06 87 GLU A N 1
ATOM 673 C CA . GLU A 1 87 ? -8.013 2.988 -3.741 1.00 94.06 87 GLU A CA 1
ATOM 674 C C . GLU A 1 87 ? -7.903 1.619 -4.454 1.00 94.06 87 GLU A C 1
ATOM 676 O O . GLU A 1 87 ? -8.637 0.703 -4.071 1.00 94.06 87 GLU A O 1
ATOM 681 N N . PRO A 1 88 ? -7.000 1.401 -5.439 1.00 94.69 88 PRO A N 1
ATOM 682 C CA . PRO A 1 88 ? -6.878 0.094 -6.092 1.00 94.69 88 PRO A CA 1
ATOM 683 C C . PRO A 1 88 ? -6.472 -1.019 -5.119 1.00 94.69 88 PRO A C 1
ATOM 685 O O . PRO A 1 88 ? -6.954 -2.145 -5.243 1.00 94.69 88 PRO A O 1
ATOM 688 N N . MET A 1 89 ? -5.641 -0.717 -4.115 1.00 94.06 89 MET A N 1
ATOM 689 C CA . MET A 1 89 ? -5.271 -1.698 -3.095 1.00 94.06 89 MET A CA 1
ATOM 690 C C . MET A 1 89 ? -6.482 -2.108 -2.250 1.00 94.06 89 MET A C 1
ATOM 692 O O . MET A 1 89 ? -6.687 -3.301 -2.030 1.00 94.06 89 MET A O 1
ATOM 696 N N . LEU A 1 90 ? -7.309 -1.149 -1.820 1.00 92.88 90 LEU A N 1
ATOM 697 C CA . LEU A 1 90 ? -8.516 -1.441 -1.040 1.00 92.88 90 LEU A CA 1
ATOM 698 C C . LEU A 1 90 ? -9.512 -2.284 -1.844 1.00 92.88 90 LEU A C 1
ATOM 700 O O . LEU A 1 90 ? -9.944 -3.324 -1.355 1.00 92.88 90 LEU A O 1
ATOM 704 N N . LYS A 1 91 ? -9.772 -1.928 -3.108 1.00 92.44 91 LYS A N 1
ATOM 705 C CA . LYS A 1 91 ? -10.648 -2.705 -4.004 1.00 92.44 91 LYS A CA 1
ATOM 706 C C . LYS A 1 91 ? -10.146 -4.131 -4.240 1.00 92.44 91 LYS A C 1
ATOM 708 O O . LYS A 1 91 ? -10.933 -5.079 -4.303 1.00 92.44 91 LYS A O 1
ATOM 713 N N . LYS A 1 92 ? -8.827 -4.319 -4.361 1.00 92.00 92 LYS A N 1
ATOM 714 C CA . LYS A 1 92 ? -8.243 -5.659 -4.514 1.00 92.00 92 LYS A CA 1
ATOM 715 C C . LYS A 1 92 ? -8.469 -6.507 -3.264 1.00 92.00 92 LYS A C 1
ATOM 717 O O . LYS A 1 92 ? -8.813 -7.679 -3.384 1.00 92.00 92 LYS A O 1
ATOM 722 N N . ILE A 1 93 ? -8.310 -5.919 -2.081 1.00 90.75 93 ILE A N 1
ATOM 723 C CA . ILE A 1 93 ? -8.558 -6.605 -0.808 1.00 90.75 93 ILE A CA 1
ATOM 724 C C . ILE A 1 93 ? -10.052 -6.936 -0.670 1.00 90.75 93 ILE A C 1
ATOM 726 O O . ILE A 1 93 ? -10.388 -8.074 -0.357 1.00 90.75 93 ILE A O 1
ATOM 730 N N . GLU A 1 94 ? -10.940 -5.988 -0.979 1.00 89.31 94 GLU A N 1
ATOM 731 C CA . GLU A 1 94 ? -12.401 -6.174 -0.950 1.00 89.31 94 GLU A CA 1
ATOM 732 C C . GLU A 1 94 ? -12.866 -7.292 -1.889 1.00 89.31 94 GLU A C 1
ATOM 734 O O . GLU A 1 94 ? -13.679 -8.123 -1.507 1.00 89.31 94 GLU A O 1
ATOM 739 N N . SER A 1 95 ? -12.316 -7.374 -3.101 1.00 88.38 95 SER A N 1
ATOM 740 C CA . SER A 1 95 ? -12.655 -8.452 -4.044 1.00 88.38 95 SER A CA 1
ATOM 741 C C . SER A 1 95 ? -12.064 -9.817 -3.675 1.00 88.38 95 SER A C 1
ATOM 743 O O . SER A 1 95 ? -12.557 -10.836 -4.150 1.00 88.38 95 SER A O 1
ATOM 745 N N . SER A 1 96 ? -11.021 -9.855 -2.841 1.00 87.50 96 SER A N 1
ATOM 746 C CA . SER A 1 96 ? -10.355 -11.105 -2.446 1.00 87.50 96 SER A CA 1
ATOM 747 C C . SER A 1 96 ? -10.909 -11.710 -1.150 1.00 87.50 96 SER A C 1
ATOM 749 O O . SER A 1 96 ? -10.612 -12.865 -0.853 1.00 87.50 96 SER A O 1
ATOM 751 N N . LEU A 1 97 ? -11.682 -10.956 -0.360 1.00 84.25 97 LEU A N 1
ATOM 752 C CA . LEU A 1 97 ? -12.199 -11.397 0.939 1.00 84.25 97 LEU A CA 1
ATOM 753 C C . LEU A 1 97 ? -13.704 -11.720 0.875 1.00 84.25 97 LEU A C 1
ATOM 755 O O . LEU A 1 97 ? -14.455 -10.942 0.286 1.00 84.25 97 LEU A O 1
ATOM 759 N N . PRO A 1 98 ? -14.179 -12.798 1.534 1.00 80.81 98 PRO A N 1
ATOM 760 C CA . PRO A 1 98 ? -15.608 -13.067 1.716 1.00 80.81 98 PRO A CA 1
ATOM 761 C C . PRO A 1 98 ? -16.328 -11.902 2.403 1.00 80.81 98 PRO A C 1
ATOM 763 O O . PRO A 1 98 ? -15.761 -11.259 3.291 1.00 80.81 98 PRO A O 1
ATOM 766 N N . ALA A 1 99 ? -17.584 -11.648 2.028 1.00 74.25 99 ALA A N 1
ATOM 767 C CA . ALA A 1 99 ? -18.370 -10.516 2.529 1.00 74.25 99 ALA A CA 1
ATOM 768 C C . ALA A 1 99 ? -18.553 -10.536 4.060 1.00 74.25 99 ALA A C 1
ATOM 770 O O . ALA A 1 99 ? -18.696 -9.485 4.684 1.00 74.25 99 ALA A O 1
ATOM 771 N N . GLU A 1 100 ? -18.507 -11.721 4.668 1.00 71.69 100 GLU A N 1
ATOM 772 C CA . GLU A 1 100 ? -18.619 -11.950 6.108 1.00 71.69 100 GLU A CA 1
ATOM 773 C C . GLU A 1 100 ? -17.407 -11.409 6.876 1.00 71.69 100 GLU A C 1
ATOM 775 O O . GLU A 1 100 ? -17.557 -10.948 8.001 1.00 71.69 100 GLU A O 1
ATOM 780 N N . ILE A 1 101 ? -16.216 -11.422 6.265 1.00 73.75 101 ILE A N 1
ATOM 781 C CA . ILE A 1 101 ? -14.972 -10.915 6.871 1.00 73.75 101 ILE A CA 1
ATOM 782 C C . ILE A 1 101 ? -14.872 -9.390 6.728 1.00 73.75 101 ILE A C 1
ATOM 784 O O . ILE A 1 101 ? -14.158 -8.728 7.477 1.00 73.75 101 ILE A O 1
ATOM 788 N N . GLN A 1 102 ? -15.591 -8.806 5.766 1.00 66.44 102 GLN A N 1
ATOM 789 C CA . GLN A 1 102 ? -15.543 -7.366 5.501 1.00 66.44 102 GLN A CA 1
ATOM 790 C C . GLN A 1 102 ? -16.297 -6.534 6.550 1.00 66.44 102 GLN A C 1
ATOM 792 O O . GLN A 1 102 ? -16.127 -5.312 6.587 1.00 66.44 102 GLN A O 1
ATOM 797 N N . LYS A 1 103 ? -17.120 -7.183 7.385 1.00 66.44 103 LYS A N 1
ATOM 798 C CA . LYS A 1 103 ? -17.959 -6.551 8.404 1.00 66.44 103 LYS A CA 1
ATOM 799 C C . LYS A 1 103 ? -17.546 -7.010 9.794 1.00 66.44 103 LYS A C 1
ATOM 801 O O . LYS A 1 103 ? -17.540 -8.204 10.077 1.00 66.44 103 LYS A O 1
ATOM 806 N N . ASP A 1 104 ? -17.291 -6.057 10.681 1.00 64.31 104 ASP A N 1
ATOM 807 C CA . ASP A 1 104 ? -17.106 -6.372 12.098 1.00 64.31 104 ASP A CA 1
ATOM 808 C C . ASP A 1 104 ? -18.444 -6.644 12.790 1.00 64.31 104 ASP A C 1
ATOM 810 O O . ASP A 1 104 ? -19.522 -6.356 12.263 1.00 64.31 104 ASP A O 1
ATOM 814 N N . SER A 1 105 ? -18.363 -7.087 14.048 1.00 59.03 105 SER A N 1
ATOM 815 C CA . SER A 1 105 ? -19.505 -7.215 14.970 1.00 59.03 105 SER A CA 1
ATOM 816 C C . SER A 1 105 ? -20.361 -5.940 15.115 1.00 59.03 105 SER A C 1
ATOM 818 O O . SER A 1 105 ? -21.502 -6.016 15.566 1.00 59.03 1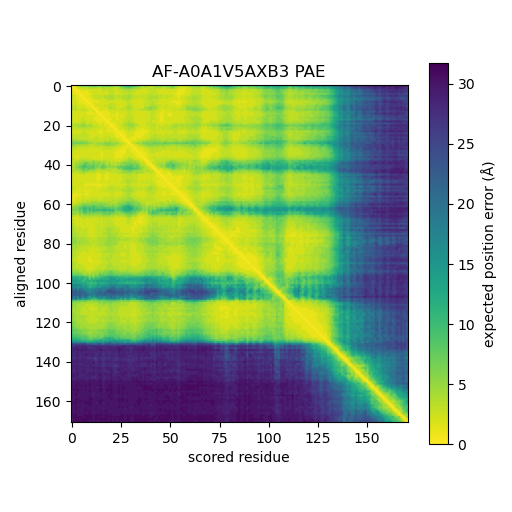05 SER A O 1
ATOM 820 N N . THR A 1 106 ? -19.842 -4.776 14.710 1.00 60.41 106 THR A N 1
ATOM 821 C CA . THR A 1 106 ? -20.501 -3.460 14.737 1.00 60.41 106 THR A CA 1
ATOM 822 C C . THR A 1 106 ? -21.056 -3.001 13.379 1.00 60.41 106 THR A C 1
ATOM 824 O O . THR A 1 106 ? -21.675 -1.941 13.313 1.00 60.41 106 THR A O 1
ATOM 827 N N . GLY A 1 107 ? -20.866 -3.770 12.297 1.00 62.09 107 GLY A N 1
ATOM 828 C CA . GLY A 1 107 ? -21.369 -3.444 10.954 1.00 62.09 107 GLY A CA 1
ATOM 829 C C . GLY A 1 107 ? -20.547 -2.409 10.173 1.00 62.09 107 GLY A C 1
ATOM 830 O O . GLY A 1 107 ? -21.006 -1.928 9.137 1.00 62.09 107 GLY A O 1
ATOM 831 N N . LEU A 1 108 ? -19.347 -2.056 10.647 1.00 60.12 108 LEU A N 1
ATOM 832 C CA . LEU A 1 108 ? -18.415 -1.187 9.924 1.00 60.12 108 LEU A CA 1
ATOM 833 C C . LEU A 1 108 ? -17.679 -1.954 8.813 1.00 60.12 108 LEU A C 1
ATOM 835 O O . LEU A 1 108 ? -17.395 -3.141 8.948 1.00 60.12 108 LEU A O 1
ATOM 839 N N . GLU A 1 109 ? -17.337 -1.253 7.726 1.00 73.12 109 GLU A N 1
ATOM 840 C CA . GLU A 1 109 ? -16.426 -1.754 6.686 1.00 73.12 109 GLU A CA 1
ATOM 841 C C . GLU A 1 109 ? -14.988 -1.746 7.224 1.00 73.12 109 GLU A C 1
ATOM 843 O O . GLU A 1 109 ? -14.272 -0.745 7.103 1.00 73.12 109 GLU A O 1
ATOM 848 N N . TRP A 1 110 ? -14.561 -2.860 7.817 1.00 81.88 110 TRP A N 1
ATOM 849 C CA . TRP A 1 110 ? -13.252 -3.029 8.459 1.00 81.88 110 TRP A CA 1
ATOM 850 C C . TRP A 1 110 ? -12.082 -2.585 7.567 1.00 81.88 110 TRP A C 1
ATOM 852 O O . TRP A 1 110 ? -11.127 -1.943 8.013 1.00 81.88 110 TRP A O 1
ATOM 862 N N . ILE A 1 111 ? -12.175 -2.872 6.266 1.00 88.50 111 ILE A N 1
ATOM 863 C CA . ILE A 1 111 ? -11.142 -2.556 5.270 1.00 88.50 111 ILE A CA 1
ATOM 864 C C . ILE A 1 111 ? -10.948 -1.044 5.112 1.00 88.50 111 ILE A C 1
ATOM 866 O O . ILE A 1 111 ? -9.817 -0.608 4.913 1.00 88.50 111 ILE A O 1
ATOM 870 N N . ARG A 1 112 ? -12.014 -0.243 5.266 1.00 91.31 112 ARG A N 1
ATOM 871 C CA . ARG A 1 112 ? -12.006 1.219 5.080 1.00 91.31 112 ARG A CA 1
ATOM 872 C C . ARG A 1 112 ? -11.568 1.998 6.332 1.00 91.31 112 ARG A C 1
ATOM 874 O O . ARG A 1 112 ? -11.644 3.230 6.359 1.00 91.31 112 ARG A O 1
ATOM 881 N N . ILE A 1 113 ? -11.068 1.304 7.356 1.00 91.75 113 ILE A N 1
ATOM 882 C CA . ILE A 1 113 ? -10.523 1.874 8.595 1.00 91.75 113 ILE A CA 1
ATOM 883 C C . ILE A 1 113 ? -9.000 1.656 8.627 1.00 91.75 113 ILE A C 1
ATOM 885 O O . ILE A 1 113 ? -8.491 0.590 8.269 1.00 91.75 113 ILE A O 1
ATOM 889 N N . CYS A 1 114 ? -8.228 2.653 9.072 1.00 93.69 114 CYS A N 1
ATOM 890 C CA . CYS A 1 114 ? -6.770 2.524 9.116 1.00 93.69 114 CYS A CA 1
ATOM 891 C C . CYS A 1 114 ? -6.305 1.481 10.161 1.00 93.69 114 CYS A C 1
ATOM 893 O O . CYS A 1 114 ? -7.014 1.222 11.140 1.00 93.69 114 CYS A O 1
ATOM 895 N N . PRO A 1 115 ? -5.099 0.895 10.010 1.00 92.31 115 PRO A N 1
ATOM 896 C CA . PRO A 1 115 ? -4.597 -0.150 10.913 1.00 92.31 115 PRO A CA 1
ATOM 897 C C . PRO A 1 115 ? -4.457 0.280 12.380 1.00 92.31 115 PRO A C 1
ATOM 899 O O . PRO A 1 115 ? -4.471 -0.557 13.281 1.00 92.31 115 PRO A O 1
ATOM 902 N N . VAL A 1 116 ? -4.286 1.579 12.642 1.00 94.88 116 VAL A N 1
ATOM 903 C CA . VAL A 1 116 ? -4.212 2.118 14.009 1.00 94.88 116 VAL A CA 1
ATOM 904 C C . VAL A 1 116 ? -5.597 2.111 14.651 1.00 94.88 116 VAL A C 1
ATOM 906 O O . VAL A 1 116 ? -5.768 1.527 15.717 1.00 94.88 116 VAL A O 1
ATOM 909 N N . CYS A 1 117 ? -6.600 2.680 13.978 1.00 93.19 117 CYS A N 1
ATOM 910 C CA . CYS A 1 117 ? -7.971 2.695 14.484 1.00 93.19 117 CYS A CA 1
ATOM 911 C C . CYS A 1 117 ? -8.542 1.283 14.645 1.00 93.19 117 CYS A C 1
ATOM 913 O O . CYS A 1 117 ? -9.141 1.008 15.679 1.00 93.19 117 CYS A O 1
ATOM 915 N N . ARG A 1 118 ? -8.292 0.378 13.685 1.00 91.00 118 ARG A N 1
ATOM 916 C CA . ARG A 1 118 ? -8.686 -1.036 13.802 1.00 91.00 118 ARG A CA 1
ATOM 917 C C . ARG A 1 118 ? -8.134 -1.682 15.071 1.00 91.00 118 ARG A C 1
ATOM 919 O O . ARG A 1 118 ? -8.891 -2.239 15.856 1.00 91.00 118 ARG A O 1
ATOM 926 N N . ARG A 1 119 ? -6.826 -1.545 15.321 1.00 91.00 119 ARG A N 1
ATOM 927 C CA . ARG A 1 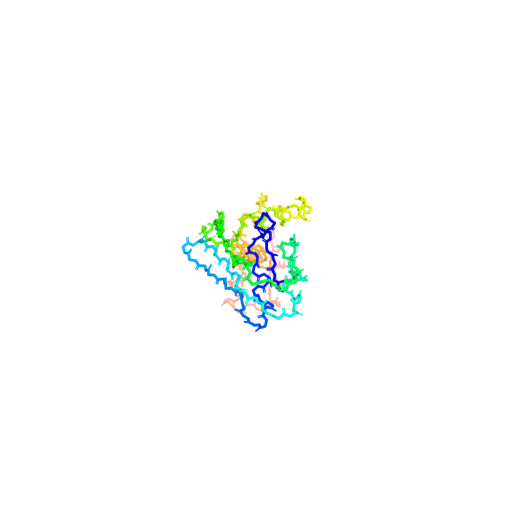119 ? -6.193 -2.089 16.535 1.00 91.00 119 ARG A CA 1
ATOM 928 C C . ARG A 1 119 ? -6.768 -1.495 17.820 1.00 91.00 119 ARG A C 1
ATOM 930 O O . ARG A 1 119 ? -6.957 -2.233 18.779 1.00 91.00 119 ARG A O 1
ATOM 937 N N . ASN A 1 120 ? -7.051 -0.194 17.842 1.00 92.19 120 ASN A N 1
ATOM 938 C CA . ASN A 1 120 ? -7.597 0.466 19.029 1.00 92.19 120 ASN A CA 1
ATOM 939 C C . ASN A 1 120 ? -9.021 -0.010 19.348 1.00 92.19 120 ASN A C 1
ATOM 941 O O . ASN A 1 120 ? -9.311 -0.295 20.506 1.00 92.19 120 ASN A O 1
ATOM 945 N N . ILE A 1 121 ? -9.880 -0.155 18.333 1.00 89.25 121 ILE A N 1
ATOM 946 C CA . ILE A 1 121 ? -11.250 -0.663 18.510 1.00 89.25 121 ILE A CA 1
ATOM 947 C C . ILE A 1 121 ? -11.234 -2.077 19.099 1.00 89.25 121 ILE A C 1
ATOM 949 O O . ILE A 1 121 ? -11.927 -2.342 20.081 1.00 89.25 121 ILE A O 1
ATOM 953 N N . GLU A 1 122 ? -10.410 -2.970 18.548 1.00 87.50 122 GLU A N 1
ATOM 954 C CA . GLU A 1 122 ? -10.300 -4.341 19.061 1.00 87.50 122 GLU A CA 1
ATOM 955 C C . GLU A 1 122 ? -9.733 -4.384 20.476 1.00 87.50 122 GLU A C 1
ATOM 957 O O . GLU A 1 122 ? -10.242 -5.112 21.329 1.00 87.50 122 GLU A O 1
ATOM 962 N N . ALA A 1 123 ? -8.719 -3.562 20.762 1.00 89.62 123 ALA A N 1
ATOM 963 C CA . ALA A 1 123 ? -8.164 -3.450 22.105 1.00 89.62 123 ALA A CA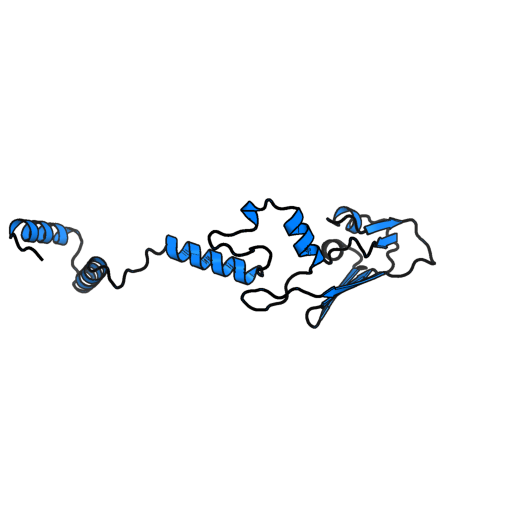 1
ATOM 964 C C . ALA A 1 123 ? -9.230 -3.001 23.122 1.00 89.62 123 ALA A C 1
ATOM 966 O O . ALA A 1 123 ? -9.333 -3.582 24.203 1.00 89.62 123 ALA A O 1
ATOM 967 N N . GLU A 1 124 ? -10.063 -2.016 22.774 1.00 88.44 124 GLU A N 1
ATOM 968 C CA . GLU A 1 124 ? -11.174 -1.564 23.619 1.00 88.44 124 GLU A CA 1
ATOM 969 C C . GLU A 1 124 ? -12.261 -2.633 23.791 1.00 88.44 124 GLU A C 1
ATOM 971 O O . GLU A 1 124 ? -12.796 -2.794 24.891 1.00 88.44 124 GLU A O 1
ATOM 976 N N . SER A 1 125 ? -12.593 -3.364 22.725 1.00 85.12 125 SER A N 1
ATOM 977 C CA . SER A 1 125 ? -13.566 -4.460 22.750 1.00 85.12 125 SER A CA 1
ATOM 978 C C . SER A 1 125 ? -13.124 -5.574 23.705 1.00 85.12 125 SER A C 1
ATOM 980 O O . SER A 1 125 ? -13.855 -5.938 24.631 1.00 85.12 125 SER A O 1
ATOM 982 N N . LEU A 1 126 ? -11.878 -6.038 23.569 1.00 86.62 126 LEU A N 1
ATOM 983 C CA . LEU A 1 126 ? -11.289 -7.056 24.439 1.00 86.62 126 LEU A CA 1
ATOM 984 C C . LEU A 1 126 ? -11.175 -6.579 25.890 1.00 86.62 126 LEU A C 1
ATOM 986 O O . LEU A 1 126 ? -11.492 -7.332 26.812 1.00 86.62 126 LEU A O 1
ATOM 990 N N . ALA A 1 127 ? -10.780 -5.323 26.115 1.00 87.00 127 ALA A N 1
ATOM 991 C CA . ALA A 1 127 ? -10.691 -4.764 27.460 1.00 87.00 127 ALA A CA 1
ATOM 992 C C . ALA A 1 127 ? -12.046 -4.794 28.184 1.00 87.00 127 ALA A C 1
ATOM 994 O O . ALA A 1 127 ? -12.083 -5.109 29.372 1.00 87.00 127 ALA A O 1
ATOM 995 N N . LYS A 1 128 ? -13.158 -4.533 27.482 1.00 84.00 128 LYS A N 1
ATOM 996 C CA . LYS A 1 128 ? -14.518 -4.611 28.052 1.00 84.00 128 LYS A CA 1
ATOM 997 C C . LYS A 1 128 ? -14.933 -6.038 28.426 1.00 84.00 128 LYS A C 1
ATOM 999 O O . LYS A 1 128 ? -15.741 -6.200 29.337 1.00 84.00 128 LYS A O 1
ATOM 1004 N N . LEU A 1 129 ? -14.401 -7.052 27.739 1.00 82.56 129 LEU A N 1
ATOM 1005 C CA . LEU A 1 129 ? -14.651 -8.464 28.049 1.00 82.56 129 LEU A CA 1
ATOM 1006 C C . LEU A 1 129 ? -13.802 -8.953 29.232 1.00 82.56 129 LEU A C 1
ATOM 1008 O O . LEU A 1 129 ? -14.301 -9.677 30.090 1.00 82.56 129 LEU A O 1
ATOM 1012 N N . ILE A 1 130 ? -12.525 -8.558 29.277 1.00 82.81 130 ILE A N 1
ATOM 1013 C CA . ILE A 1 130 ? -11.547 -9.042 30.266 1.00 82.81 130 ILE A CA 1
ATOM 1014 C C . ILE A 1 130 ? -11.660 -8.297 31.590 1.00 82.81 130 ILE A C 1
ATOM 1016 O O . ILE A 1 130 ? -11.543 -8.905 32.652 1.00 82.81 130 ILE A O 1
ATOM 1020 N N . LEU A 1 131 ? -11.847 -6.978 31.545 1.00 79.19 131 LEU A N 1
ATOM 1021 C CA . LEU A 1 131 ? -12.112 -6.180 32.728 1.00 79.19 131 LEU A CA 1
ATOM 1022 C C . LEU A 1 131 ? -13.625 -6.211 32.920 1.00 79.19 131 LEU A C 1
ATOM 1024 O O . LEU A 1 131 ? -14.301 -5.392 32.290 1.00 79.19 131 LEU A O 1
ATOM 1028 N N . PRO A 1 132 ? -14.188 -7.112 33.761 1.00 61.91 132 PRO A N 1
ATOM 1029 C CA . PRO A 1 132 ? -15.584 -6.989 34.135 1.00 61.91 132 PRO A CA 1
ATOM 1030 C C . PRO A 1 132 ? -15.710 -5.576 34.668 1.00 61.91 132 PRO A C 1
ATOM 1032 O O . PRO A 1 132 ? -15.044 -5.232 35.651 1.00 61.91 132 PRO A O 1
ATOM 1035 N N . GLY A 1 133 ? -16.445 -4.729 33.937 1.00 58.50 133 GLY A N 1
ATOM 1036 C CA . GLY A 1 133 ? -16.542 -3.317 34.261 1.00 58.50 133 GLY A CA 1
ATOM 1037 C C . GLY A 1 133 ? -16.778 -3.240 35.755 1.00 58.50 133 GLY A C 1
ATOM 1038 O O . GLY A 1 133 ? -17.693 -3.905 36.244 1.00 58.50 133 GLY A O 1
ATOM 1039 N N . ARG A 1 134 ? -15.890 -2.554 36.492 1.00 53.03 134 ARG A N 1
ATOM 1040 C CA . ARG A 1 134 ? -16.060 -2.353 37.931 1.00 53.03 134 ARG A CA 1
ATOM 1041 C C . ARG A 1 134 ? -17.412 -1.673 38.045 1.00 53.03 134 ARG A C 1
ATOM 1043 O O . ARG A 1 134 ? -17.512 -0.473 37.791 1.00 53.03 134 ARG A O 1
ATOM 1050 N N . ARG A 1 135 ? -18.467 -2.458 38.267 1.00 53.72 135 ARG A N 1
ATOM 1051 C CA . ARG A 1 135 ? -19.834 -1.979 38.151 1.00 53.72 135 ARG A CA 1
ATOM 1052 C C . ARG A 1 135 ? -19.950 -0.952 39.255 1.00 53.72 135 ARG A C 1
ATOM 1054 O O . ARG A 1 135 ? -20.038 -1.316 40.421 1.00 53.72 135 ARG A O 1
ATOM 1061 N N . LYS A 1 136 ? -19.925 0.335 38.891 1.00 49.50 136 LYS A N 1
ATOM 1062 C CA . LYS A 1 136 ? -20.185 1.437 39.828 1.00 49.50 136 LYS A CA 1
ATOM 1063 C C . LYS A 1 136 ? -21.514 1.223 40.567 1.00 49.50 136 LYS A C 1
ATOM 1065 O O . LYS A 1 136 ? -21.681 1.737 41.663 1.00 49.50 136 LYS A O 1
ATOM 1070 N N . ASN A 1 137 ? -22.393 0.394 39.997 1.00 47.56 137 ASN A N 1
ATOM 1071 C CA . ASN A 1 137 ? -23.722 0.083 40.501 1.00 47.56 137 ASN A CA 1
ATOM 1072 C C . ASN A 1 137 ? -23.842 -1.344 41.077 1.00 47.56 137 ASN A C 1
ATOM 1074 O O . ASN A 1 137 ? -24.945 -1.761 41.409 1.00 47.56 137 ASN A O 1
ATOM 1078 N N . ASP A 1 138 ? -22.752 -2.114 41.195 1.00 52.91 138 ASP A N 1
ATOM 1079 C CA . ASP A 1 138 ? -22.786 -3.388 41.923 1.00 52.91 138 ASP A CA 1
ATOM 1080 C C . ASP A 1 138 ? -22.434 -3.138 43.385 1.00 52.91 138 ASP A C 1
ATOM 1082 O O . ASP A 1 138 ? -21.275 -2.919 43.755 1.00 52.91 138 ASP A O 1
ATOM 1086 N N . TRP A 1 139 ? -23.464 -3.164 44.228 1.00 53.59 139 TRP A N 1
ATOM 1087 C CA . TRP A 1 139 ? -23.331 -2.939 45.662 1.00 53.59 139 TRP A CA 1
ATOM 1088 C C . TRP A 1 139 ? -22.325 -3.906 46.319 1.00 53.59 139 TRP A C 1
ATOM 1090 O O . TRP A 1 139 ? -21.676 -3.534 47.300 1.00 53.59 139 TRP A O 1
ATOM 1100 N N . ARG A 1 140 ? -22.087 -5.100 45.740 1.00 54.59 140 ARG A N 1
ATOM 1101 C CA . ARG A 1 140 ? -21.076 -6.056 46.233 1.00 54.59 140 ARG A CA 1
ATOM 1102 C C . ARG A 1 140 ? -19.649 -5.526 46.094 1.00 54.59 140 ARG A C 1
ATOM 1104 O O . ARG A 1 140 ? -18.836 -5.762 46.986 1.00 54.59 140 ARG A O 1
ATOM 1111 N N . CYS A 1 141 ? -19.338 -4.769 45.037 1.00 52.72 141 CYS A N 1
ATOM 1112 C CA . CYS A 1 141 ? -18.024 -4.137 44.879 1.00 52.72 141 CYS A CA 1
ATOM 1113 C C . CYS A 1 141 ? -17.795 -3.031 45.917 1.00 52.72 141 CYS A C 1
ATOM 1115 O O . CYS A 1 141 ? -16.693 -2.936 46.455 1.00 52.72 141 CYS A O 1
ATOM 1117 N N . SER A 1 142 ? -18.826 -2.248 46.258 1.00 54.50 142 SER A N 1
ATOM 1118 C CA . SER A 1 142 ? -18.754 -1.271 47.359 1.00 54.50 142 SER A CA 1
ATOM 1119 C C . SER A 1 142 ? -18.520 -1.948 48.710 1.00 54.50 142 SER A C 1
ATOM 1121 O O . SER A 1 142 ? -17.689 -1.489 49.498 1.00 54.50 142 SER A O 1
ATOM 1123 N N . TRP A 1 143 ? -19.196 -3.070 48.967 1.00 50.06 143 TRP A N 1
ATOM 1124 C CA . TRP A 1 143 ? -19.065 -3.794 50.230 1.00 50.06 143 TRP A CA 1
ATOM 1125 C C . TRP A 1 143 ? -17.697 -4.470 50.384 1.00 50.06 143 TRP A C 1
ATOM 1127 O O . TRP A 1 143 ? -17.085 -4.360 51.443 1.00 50.06 143 TRP A O 1
ATOM 1137 N N . HIS A 1 144 ? -17.153 -5.074 49.321 1.00 53.84 144 HIS A N 1
ATOM 1138 C CA . HIS A 1 144 ? -15.792 -5.624 49.330 1.00 53.84 144 HIS A CA 1
ATOM 1139 C C . HIS A 1 144 ? -14.711 -4.546 49.509 1.00 53.84 144 HIS A C 1
ATOM 1141 O O . HIS A 1 144 ? -13.715 -4.789 50.190 1.00 53.84 144 HIS A O 1
ATOM 1147 N N . PHE A 1 145 ? -14.911 -3.340 48.967 1.00 50.00 145 PHE A N 1
ATOM 1148 C CA . PHE A 1 145 ? -13.982 -2.220 49.152 1.00 50.00 145 PHE A CA 1
ATOM 1149 C C . PHE A 1 145 ? -14.004 -1.682 50.596 1.00 50.00 145 PHE A C 1
ATOM 1151 O O . PHE A 1 145 ? -12.952 -1.409 51.176 1.00 50.00 145 PHE A O 1
ATOM 1158 N N . LEU A 1 146 ? -15.190 -1.579 51.208 1.00 53.00 146 LEU A N 1
ATOM 1159 C CA . LEU A 1 146 ? -15.354 -1.211 52.622 1.00 53.00 146 LEU A CA 1
ATOM 1160 C C . LEU A 1 146 ? -14.834 -2.298 53.575 1.00 53.00 146 LEU A C 1
ATOM 1162 O O . LEU A 1 146 ? -14.192 -1.980 54.575 1.00 53.00 146 LEU A O 1
ATOM 1166 N N . ALA A 1 147 ? -15.069 -3.571 53.255 1.00 54.09 147 ALA A N 1
ATOM 1167 C CA . ALA A 1 147 ? -14.563 -4.714 54.009 1.00 54.09 147 ALA A CA 1
ATOM 1168 C C . ALA A 1 147 ? -13.031 -4.806 53.965 1.00 54.09 147 ALA A C 1
ATOM 1170 O O . ALA A 1 147 ? -12.401 -5.019 55.001 1.00 54.09 147 ALA A O 1
ATOM 1171 N N . GLY A 1 148 ? -12.433 -4.566 52.792 1.00 51.88 148 GLY A N 1
ATOM 1172 C CA . GLY A 1 148 ? -10.983 -4.502 52.611 1.00 51.88 148 GLY A CA 1
ATOM 1173 C C . GLY A 1 148 ? -10.339 -3.344 53.378 1.00 51.88 148 GLY A C 1
ATOM 1174 O O . GLY A 1 148 ? -9.346 -3.554 54.067 1.00 51.88 148 GLY A O 1
ATOM 1175 N N . LYS A 1 149 ? -10.943 -2.143 53.363 1.00 54.72 149 LYS A N 1
ATOM 1176 C CA . LYS A 1 149 ? -10.469 -0.996 54.168 1.00 54.72 149 LYS A CA 1
ATOM 1177 C C . LYS A 1 149 ? -10.580 -1.211 55.684 1.00 54.72 149 LYS A C 1
ATOM 1179 O O . LYS A 1 149 ? -9.872 -0.549 56.432 1.00 54.72 149 LYS A O 1
ATOM 1184 N N . ARG A 1 150 ? -11.458 -2.113 56.139 1.00 51.28 150 ARG A N 1
ATOM 1185 C CA . ARG A 1 150 ? -11.630 -2.482 57.557 1.00 51.28 150 ARG A CA 1
ATOM 1186 C C . ARG A 1 150 ? -10.859 -3.748 57.965 1.00 51.28 150 ARG A C 1
ATOM 1188 O O . ARG A 1 150 ? -11.038 -4.207 59.088 1.00 51.28 150 ARG A O 1
ATOM 1195 N N . GLY A 1 151 ? -10.032 -4.325 57.085 1.00 44.25 151 GLY A N 1
ATOM 1196 C CA . GLY A 1 151 ? -9.212 -5.500 57.412 1.00 44.25 151 GLY A CA 1
ATOM 1197 C C . GLY A 1 151 ? -10.013 -6.779 57.698 1.00 44.25 151 GLY A C 1
ATOM 1198 O O . GLY A 1 151 ? -9.578 -7.620 58.479 1.00 44.25 151 GLY A O 1
ATOM 1199 N N . LEU A 1 152 ? -11.200 -6.944 57.103 1.00 51.53 152 LEU A N 1
ATOM 1200 C CA . LEU A 1 152 ? -12.016 -8.150 57.278 1.00 51.53 152 LEU A CA 1
ATOM 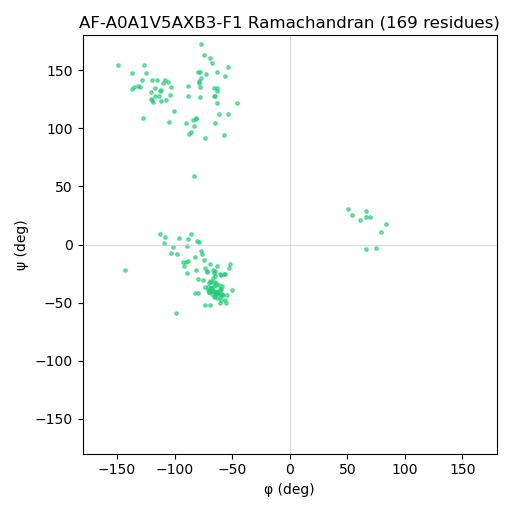1201 C C . LEU A 1 152 ? -11.590 -9.236 56.278 1.00 51.53 152 LEU A C 1
ATOM 1203 O O . LEU A 1 152 ? -12.015 -9.247 55.125 1.00 51.53 152 LEU A O 1
ATOM 1207 N N . TYR A 1 153 ? -10.741 -10.160 56.733 1.00 48.38 153 TYR A N 1
ATOM 1208 C CA . TYR A 1 153 ? -10.306 -11.341 55.978 1.00 48.38 153 TYR A CA 1
ATOM 1209 C C . TYR A 1 153 ? -11.487 -12.291 55.663 1.00 48.38 153 TYR A C 1
ATOM 1211 O O . TYR A 1 153 ? -12.410 -12.418 56.479 1.00 48.38 153 TYR A O 1
ATOM 1219 N N . PRO A 1 154 ? -11.458 -13.020 54.526 1.00 50.94 154 PRO A N 1
ATOM 1220 C CA . PRO A 1 154 ? -12.603 -13.773 53.991 1.00 50.94 154 PRO A CA 1
ATOM 1221 C C . PRO A 1 154 ? -13.197 -14.825 54.946 1.00 50.94 154 PRO A C 1
ATOM 1223 O O . PRO A 1 154 ? -14.396 -15.101 54.882 1.00 50.94 154 PRO A O 1
ATOM 1226 N N . GLY A 1 155 ? -12.413 -15.356 55.892 1.00 51.47 155 GLY A N 1
ATOM 1227 C CA . GLY A 1 155 ? -12.888 -16.318 56.895 1.00 51.47 155 GLY A CA 1
ATOM 1228 C C . GLY A 1 155 ? -13.924 -15.760 57.884 1.00 51.47 155 GLY A C 1
ATOM 1229 O O . GLY A 1 155 ? -14.780 -16.503 58.357 1.00 51.47 155 GLY A O 1
ATOM 1230 N N . ARG A 1 156 ? -13.919 -14.446 58.158 1.00 48.78 156 ARG A N 1
ATOM 1231 C CA . ARG A 1 156 ? -14.866 -13.804 59.095 1.00 48.78 156 ARG A CA 1
ATOM 1232 C C . ARG A 1 156 ? -16.167 -13.351 58.417 1.00 48.78 156 ARG A C 1
ATOM 1234 O O . ARG A 1 156 ? -17.156 -13.073 59.088 1.00 48.78 156 ARG A O 1
ATOM 1241 N N . MET A 1 157 ? -16.181 -13.315 57.084 1.00 46.94 157 MET A N 1
ATOM 1242 C CA . MET A 1 157 ? -17.309 -12.834 56.279 1.00 46.94 157 MET A CA 1
ATOM 1243 C C . MET A 1 157 ? -18.428 -13.879 56.143 1.00 46.94 157 MET A C 1
ATOM 1245 O O . MET A 1 157 ? -19.602 -13.519 56.077 1.00 46.94 157 MET A O 1
ATOM 1249 N N . ARG A 1 158 ? -18.081 -15.175 56.173 1.00 47.75 158 ARG A N 1
ATOM 1250 C CA . ARG A 1 158 ? -19.046 -16.288 56.087 1.00 47.75 158 ARG A CA 1
ATOM 1251 C C . ARG A 1 158 ? -19.933 -16.404 57.334 1.00 47.75 158 ARG A C 1
ATOM 1253 O O . ARG A 1 158 ? -21.095 -16.779 57.224 1.00 47.75 158 ARG A O 1
ATOM 1260 N N . LEU A 1 159 ? -19.407 -16.030 58.503 1.00 48.44 159 LEU A N 1
ATOM 1261 C CA . LEU A 1 159 ? -20.150 -16.033 59.769 1.00 48.44 159 LEU A CA 1
ATOM 1262 C C . LEU A 1 159 ? -21.205 -14.918 59.824 1.00 48.44 159 LEU A C 1
ATOM 1264 O O . LEU A 1 159 ? -22.325 -15.163 60.259 1.00 48.44 159 LEU A O 1
ATOM 1268 N N . LEU A 1 160 ? -20.888 -13.724 59.312 1.00 49.62 160 LEU A N 1
ATOM 1269 C CA . LEU A 1 160 ? -21.847 -12.614 59.241 1.00 49.62 160 LEU A CA 1
ATOM 1270 C C . LEU A 1 160 ? -22.941 -12.856 58.192 1.00 49.62 160 LEU A C 1
ATOM 1272 O O . LEU A 1 160 ? -24.098 -12.542 58.448 1.00 49.62 160 LEU A O 1
ATOM 1276 N N . TYR A 1 161 ? -22.611 -13.470 57.050 1.00 50.75 161 TYR A N 1
ATOM 1277 C CA . TYR A 1 161 ? -23.607 -13.826 56.030 1.00 50.75 161 TYR A CA 1
ATOM 1278 C C . TYR A 1 161 ? -24.641 -14.842 56.547 1.00 50.75 161 TYR A C 1
ATOM 1280 O O . TYR A 1 161 ? -25.832 -14.679 56.298 1.00 50.75 161 TYR A O 1
ATOM 1288 N N . ASN A 1 162 ? -24.212 -15.846 57.320 1.00 47.22 162 ASN A N 1
ATOM 1289 C CA . ASN A 1 162 ? -25.132 -16.813 57.928 1.00 47.22 162 ASN A CA 1
ATOM 1290 C C . ASN A 1 162 ? -25.991 -1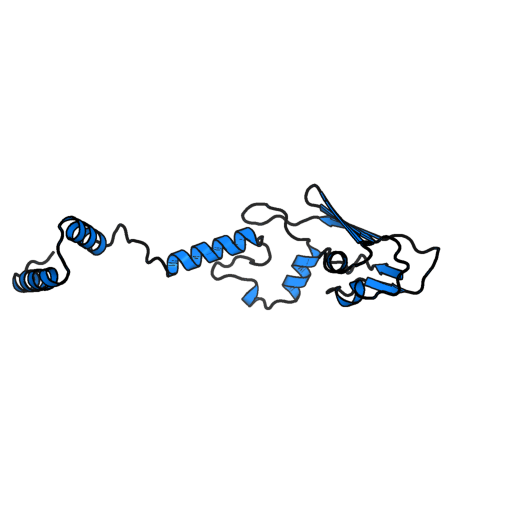6.194 59.046 1.00 47.22 162 ASN A C 1
ATOM 1292 O O . ASN A 1 162 ? -27.155 -16.556 59.177 1.00 47.22 162 ASN A O 1
ATOM 1296 N N . LEU A 1 163 ? -25.467 -15.227 59.808 1.00 48.50 163 LEU A N 1
ATOM 1297 C CA . LEU A 1 163 ? -26.239 -14.489 60.819 1.00 48.50 163 LEU A CA 1
ATOM 1298 C C . LEU A 1 163 ? -27.311 -13.574 60.203 1.00 48.50 163 LEU A C 1
ATOM 1300 O O . LEU A 1 163 ? -28.412 -13.480 60.736 1.00 48.50 163 LEU A O 1
ATOM 1304 N N . ILE A 1 164 ? -27.021 -12.936 59.066 1.00 51.72 164 ILE A N 1
ATOM 1305 C CA . ILE A 1 164 ? -27.967 -12.043 58.375 1.00 51.72 164 ILE A CA 1
ATOM 1306 C C . ILE A 1 164 ? -29.088 -12.840 57.687 1.00 51.72 164 ILE A C 1
ATOM 1308 O O . ILE A 1 164 ? -30.240 -12.415 57.717 1.00 51.72 164 ILE A O 1
ATOM 1312 N N . ILE A 1 165 ? -28.785 -14.020 57.130 1.00 48.47 165 ILE A N 1
ATOM 1313 C CA . ILE A 1 165 ? -29.802 -14.916 56.550 1.00 48.47 165 ILE A CA 1
ATOM 1314 C C . ILE A 1 165 ? -30.720 -15.503 57.639 1.00 48.47 165 ILE A C 1
ATOM 1316 O O . ILE A 1 165 ? -31.925 -15.604 57.417 1.00 48.47 165 ILE A O 1
ATOM 1320 N N . PHE A 1 166 ? -30.198 -15.829 58.829 1.00 43.62 166 PHE A N 1
ATOM 1321 C CA . PHE A 1 166 ? -31.016 -16.316 59.953 1.00 43.62 166 PHE A CA 1
ATOM 1322 C C . PHE A 1 166 ? -31.901 -15.235 60.600 1.00 43.62 166 PHE A C 1
ATOM 1324 O O . PHE A 1 166 ? -32.922 -15.569 61.195 1.00 43.62 166 PHE A O 1
ATOM 1331 N N . ALA A 1 167 ? -31.550 -13.950 60.479 1.00 46.12 167 ALA A N 1
ATOM 1332 C CA . ALA A 1 167 ? -32.266 -12.844 61.126 1.00 46.12 167 ALA A CA 1
ATOM 1333 C C . ALA A 1 167 ? -33.432 -12.249 60.305 1.00 46.12 167 ALA A C 1
ATOM 1335 O O . ALA A 1 167 ? -34.032 -11.265 60.730 1.00 46.12 167 ALA A O 1
ATOM 1336 N N . GLY A 1 168 ? -33.778 -12.818 59.143 1.00 46.50 168 GLY A N 1
ATOM 1337 C CA . GLY A 1 168 ? -35.037 -12.510 58.449 1.00 46.50 168 GLY A CA 1
ATOM 1338 C C . GLY A 1 168 ? -35.243 -11.053 58.001 1.00 46.50 168 GLY A C 1
ATOM 1339 O O . GLY A 1 168 ? -36.381 -10.652 57.769 1.00 46.50 168 GLY A O 1
ATOM 1340 N N . MET A 1 169 ? -34.191 -10.243 57.852 1.00 42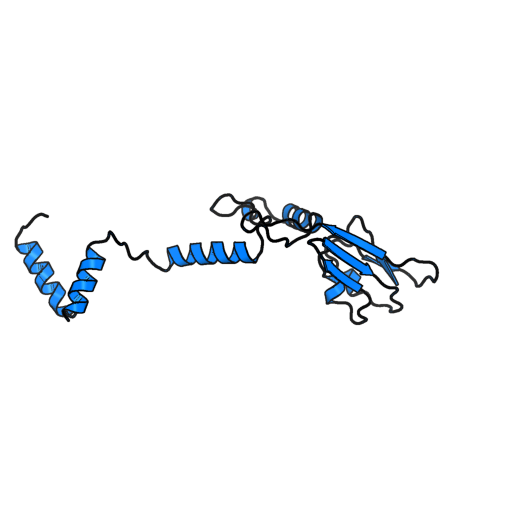.72 169 MET A N 1
ATOM 1341 C CA . MET A 1 169 ? -34.326 -8.889 57.302 1.00 42.72 169 MET A CA 1
ATOM 1342 C C . MET A 1 169 ? -34.325 -8.933 55.771 1.00 42.72 169 MET A C 1
ATOM 1344 O O . MET A 1 169 ? -33.279 -9.050 55.136 1.00 42.72 169 MET A O 1
ATOM 1348 N N . ARG A 1 170 ? -35.522 -8.818 55.182 1.00 38.56 170 ARG A N 1
ATOM 1349 C CA . ARG A 1 170 ? -35.702 -8.397 53.786 1.00 38.56 170 ARG A CA 1
ATOM 1350 C C . ARG A 1 170 ? -35.188 -6.965 53.629 1.00 38.56 170 ARG A C 1
ATOM 1352 O O . ARG A 1 170 ? -35.719 -6.064 54.276 1.00 38.56 170 ARG A O 1
ATOM 1359 N N . ILE A 1 171 ? -34.220 -6.774 52.736 1.00 40.88 171 ILE A N 1
ATOM 1360 C CA . ILE A 1 171 ? -33.967 -5.515 52.023 1.00 40.88 171 ILE A CA 1
ATOM 1361 C C . ILE A 1 171 ? -33.762 -5.879 50.558 1.00 40.88 171 ILE A C 1
ATOM 1363 O O . ILE A 1 171 ? -32.950 -6.799 50.306 1.00 40.88 171 ILE A O 1
#